Protein AF-A0A1Y2M1F9-F1 (afdb_monomer_lite)

Structure (mmCIF, N/CA/C/O backbone):
data_AF-A0A1Y2M1F9-F1
#
_entry.id   AF-A0A1Y2M1F9-F1
#
loop_
_atom_site.group_PDB
_atom_site.id
_atom_site.type_symbol
_atom_site.label_atom_id
_atom_site.label_alt_id
_atom_site.label_comp_id
_atom_site.label_asym_id
_atom_site.label_entity_id
_atom_site.label_seq_id
_atom_site.pdbx_PDB_ins_code
_atom_site.Cartn_x
_atom_site.Cartn_y
_atom_site.Cartn_z
_atom_site.occupancy
_atom_site.B_iso_or_equiv
_atom_site.auth_seq_id
_atom_site.auth_comp_id
_atom_site.auth_asym_id
_atom_site.auth_atom_id
_atom_site.pdbx_PDB_model_num
ATOM 1 N N . MET A 1 1 ? 29.883 0.188 -29.827 1.00 61.22 1 MET A N 1
ATOM 2 C CA . MET A 1 1 ? 28.892 1.260 -29.593 1.00 61.22 1 MET A CA 1
ATOM 3 C C . MET A 1 1 ? 27.457 0.734 -29.600 1.00 61.22 1 MET A C 1
ATOM 5 O O . MET A 1 1 ? 26.855 0.749 -28.543 1.00 61.22 1 MET A O 1
ATOM 9 N N . ALA A 1 2 ? 26.927 0.174 -30.700 1.00 74.81 2 ALA A N 1
ATOM 10 C CA . ALA A 1 2 ? 25.526 -0.298 -30.743 1.00 74.81 2 ALA A CA 1
ATOM 11 C C . ALA A 1 2 ? 25.167 -1.376 -29.690 1.00 74.81 2 ALA A C 1
ATOM 13 O O . ALA A 1 2 ? 24.118 -1.298 -29.063 1.00 74.81 2 ALA A O 1
ATOM 14 N N . LYS A 1 3 ? 26.060 -2.346 -29.433 1.00 78.81 3 LYS A N 1
ATOM 15 C CA . LYS A 1 3 ? 25.842 -3.377 -28.396 1.00 78.81 3 LYS A CA 1
ATOM 16 C C . LYS A 1 3 ? 25.811 -2.809 -26.969 1.00 78.81 3 LYS A C 1
ATOM 18 O O . LYS A 1 3 ? 24.997 -3.249 -26.171 1.00 78.81 3 LYS A O 1
ATOM 23 N N . GLN A 1 4 ? 26.664 -1.825 -26.674 1.00 83.00 4 GLN A N 1
ATOM 24 C CA . GLN A 1 4 ? 26.694 -1.149 -25.369 1.00 83.00 4 GLN A CA 1
ATOM 25 C C . GLN A 1 4 ? 25.435 -0.304 -25.166 1.00 83.00 4 GLN A C 1
ATOM 27 O O . GLN A 1 4 ? 24.786 -0.435 -24.138 1.00 83.00 4 GLN A O 1
ATOM 32 N N . ALA A 1 5 ? 25.026 0.455 -26.188 1.00 84.19 5 ALA A N 1
ATOM 33 C CA . ALA A 1 5 ? 23.786 1.224 -26.145 1.00 84.19 5 ALA A CA 1
ATOM 34 C C . ALA A 1 5 ? 22.567 0.321 -25.880 1.00 84.19 5 ALA A C 1
ATOM 36 O O . ALA A 1 5 ? 21.789 0.609 -24.982 1.00 84.19 5 ALA A O 1
ATOM 37 N N . ASN A 1 6 ? 22.433 -0.815 -26.580 1.00 84.81 6 ASN A N 1
ATOM 38 C CA . ASN A 1 6 ? 21.333 -1.764 -26.342 1.00 84.81 6 ASN A CA 1
ATOM 39 C C . ASN A 1 6 ? 21.334 -2.348 -24.919 1.00 84.81 6 ASN A C 1
ATOM 41 O O . ASN A 1 6 ? 20.270 -2.553 -24.336 1.00 84.81 6 ASN A O 1
ATOM 45 N N . GLN A 1 7 ? 22.513 -2.602 -24.348 1.00 86.62 7 GLN A N 1
ATOM 46 C CA . GLN A 1 7 ? 22.632 -3.069 -22.968 1.00 86.62 7 GLN A CA 1
ATOM 47 C C . GLN A 1 7 ? 22.192 -1.991 -21.967 1.00 86.62 7 GLN A C 1
ATOM 49 O O . GLN A 1 7 ? 21.460 -2.297 -21.029 1.00 86.62 7 GLN A O 1
ATOM 54 N N . GLU A 1 8 ? 22.574 -0.732 -22.190 1.00 89.06 8 GLU A N 1
ATOM 55 C CA . GLU A 1 8 ? 22.129 0.405 -21.377 1.00 89.06 8 GLU A CA 1
ATOM 56 C C . GLU A 1 8 ? 20.607 0.593 -21.451 1.00 89.06 8 GLU A C 1
ATOM 58 O O . GLU A 1 8 ? 19.966 0.756 -20.414 1.00 89.06 8 GLU A O 1
ATOM 63 N N . VAL A 1 9 ? 20.000 0.486 -22.643 1.00 89.19 9 VAL A N 1
ATOM 64 C CA . VAL A 1 9 ? 18.537 0.601 -22.790 1.00 89.19 9 VAL A CA 1
ATOM 65 C C . VAL A 1 9 ? 17.809 -0.487 -21.987 1.00 89.19 9 VAL A C 1
ATOM 67 O O . VAL A 1 9 ? 16.836 -0.183 -21.296 1.00 89.19 9 VAL A O 1
ATOM 70 N N . ARG A 1 10 ? 18.293 -1.736 -22.007 1.00 87.88 10 ARG A N 1
ATOM 71 C CA . ARG A 1 10 ? 17.709 -2.823 -21.198 1.00 87.88 10 ARG A CA 1
ATOM 72 C C . ARG A 1 10 ? 17.835 -2.580 -19.696 1.00 87.88 10 ARG A C 1
ATOM 74 O O . ARG A 1 10 ? 16.878 -2.825 -18.967 1.00 87.88 10 ARG A O 1
ATOM 81 N N . ILE A 1 11 ? 18.972 -2.057 -19.232 1.00 89.62 11 ILE A N 1
ATOM 82 C CA . ILE A 1 11 ? 19.153 -1.686 -17.819 1.00 89.62 11 ILE A CA 1
ATOM 83 C C . ILE A 1 11 ? 18.129 -0.617 -17.414 1.00 89.62 11 ILE A C 1
ATOM 85 O O . ILE A 1 11 ? 17.468 -0.761 -16.387 1.00 89.62 11 ILE A O 1
ATOM 89 N N . PHE A 1 12 ? 17.938 0.417 -18.239 1.00 90.19 12 PHE A N 1
ATOM 90 C CA . PHE A 1 12 ? 16.937 1.450 -17.964 1.00 90.19 12 PHE A CA 1
ATOM 91 C C . PHE A 1 12 ? 15.502 0.919 -17.988 1.00 90.19 12 PHE A C 1
ATOM 93 O O . PHE A 1 12 ? 14.679 1.360 -17.189 1.00 90.19 12 PHE A O 1
ATOM 100 N N . ALA A 1 13 ? 15.188 -0.032 -18.869 1.00 89.81 13 ALA A N 1
ATOM 101 C CA . ALA A 1 13 ? 13.867 -0.650 -18.907 1.00 89.81 13 ALA A CA 1
ATOM 102 C C . ALA A 1 13 ? 13.572 -1.477 -17.645 1.00 89.81 13 ALA A C 1
ATOM 104 O O . ALA A 1 13 ? 12.482 -1.345 -17.089 1.00 89.81 13 ALA A O 1
ATOM 105 N N . ARG A 1 14 ? 14.548 -2.242 -17.135 1.00 89.81 14 ARG A N 1
ATOM 106 C CA . ARG A 1 14 ? 14.424 -2.938 -15.839 1.00 89.81 14 ARG A CA 1
ATOM 107 C C . ARG A 1 14 ? 14.209 -1.958 -14.689 1.00 89.81 14 ARG A C 1
ATOM 109 O O . ARG A 1 14 ? 13.298 -2.137 -13.884 1.00 89.81 14 ARG A O 1
ATOM 116 N N . GLU A 1 15 ? 14.978 -0.872 -14.649 1.00 89.94 15 GLU A N 1
ATOM 117 C CA . GLU A 1 15 ? 14.809 0.154 -13.614 1.00 89.94 15 GLU A CA 1
ATOM 118 C C . GLU A 1 15 ? 13.428 0.822 -13.688 1.00 89.94 15 GLU A C 1
ATOM 120 O O . GLU A 1 15 ? 12.777 1.045 -12.669 1.00 89.94 15 GLU A O 1
ATOM 125 N N . LEU A 1 16 ? 12.915 1.070 -14.894 1.00 90.69 16 LEU A N 1
ATOM 126 C CA . LEU A 1 16 ? 11.570 1.608 -15.075 1.00 90.69 16 LEU A CA 1
ATOM 127 C C . LEU A 1 16 ? 10.485 0.660 -14.541 1.00 90.69 16 LEU A C 1
ATOM 129 O O . LEU A 1 16 ? 9.526 1.126 -13.921 1.00 90.69 16 LEU A O 1
ATOM 133 N N . ILE A 1 17 ? 10.626 -0.652 -14.756 1.00 89.81 17 ILE A N 1
ATOM 134 C CA . ILE A 1 17 ? 9.719 -1.664 -14.191 1.00 89.81 17 ILE A CA 1
ATOM 135 C C . ILE A 1 17 ? 9.753 -1.603 -12.662 1.00 89.81 17 ILE A C 1
ATOM 137 O O . ILE A 1 17 ? 8.696 -1.511 -12.033 1.00 89.81 17 ILE A O 1
ATOM 141 N N . ARG A 1 18 ? 10.945 -1.555 -12.055 1.00 88.06 18 ARG A N 1
ATOM 142 C CA . ARG A 1 18 ? 11.097 -1.421 -10.595 1.00 88.06 18 ARG A CA 1
ATOM 143 C C . ARG A 1 18 ? 10.410 -0.176 -10.060 1.00 88.06 18 ARG A C 1
ATOM 145 O O . ARG A 1 18 ? 9.644 -0.270 -9.102 1.00 88.06 18 ARG A O 1
ATOM 152 N N . VAL A 1 19 ? 10.618 0.974 -10.700 1.00 92.00 19 VAL A N 1
ATOM 153 C CA . VAL A 1 19 ? 9.974 2.237 -10.311 1.00 92.00 19 VAL A CA 1
ATOM 154 C C . VAL A 1 19 ? 8.450 2.131 -10.416 1.00 92.00 19 VAL A C 1
ATOM 156 O O . VAL A 1 19 ? 7.742 2.584 -9.517 1.00 92.00 19 VAL A O 1
ATOM 159 N N . ARG A 1 20 ? 7.918 1.488 -11.464 1.00 91.38 20 ARG A N 1
ATOM 160 C CA . ARG A 1 20 ? 6.470 1.252 -11.607 1.00 91.38 20 ARG A CA 1
ATOM 161 C C . ARG A 1 20 ? 5.926 0.334 -10.510 1.00 91.38 20 ARG A C 1
ATOM 163 O O . ARG A 1 20 ? 4.914 0.675 -9.900 1.00 91.38 20 ARG A O 1
ATOM 170 N N . LYS A 1 21 ? 6.604 -0.779 -10.204 1.00 88.94 21 LYS A N 1
ATOM 171 C CA . LYS A 1 21 ? 6.228 -1.697 -9.111 1.00 88.94 21 LYS A CA 1
ATOM 172 C C . LYS A 1 21 ? 6.244 -0.978 -7.755 1.00 88.94 21 LYS A C 1
ATOM 174 O O . LYS A 1 21 ? 5.277 -1.067 -6.997 1.00 88.94 21 LYS A O 1
ATOM 179 N N . GLN A 1 22 ? 7.282 -0.186 -7.479 1.00 88.62 22 GLN A N 1
ATOM 180 C CA . GLN A 1 22 ? 7.371 0.639 -6.269 1.00 88.62 22 GLN A CA 1
ATOM 181 C C . GLN A 1 22 ? 6.255 1.691 -6.196 1.00 88.62 22 GLN A C 1
ATOM 183 O O . GLN A 1 22 ? 5.616 1.831 -5.155 1.00 88.62 22 GLN A O 1
ATOM 188 N N . SER A 1 23 ? 5.974 2.397 -7.296 1.00 92.62 23 SER A N 1
ATOM 189 C CA . SER A 1 23 ? 4.888 3.380 -7.368 1.00 92.62 23 SER A CA 1
ATOM 190 C C . SER A 1 23 ? 3.529 2.734 -7.093 1.00 92.62 23 SER A C 1
ATOM 192 O O . SER A 1 23 ? 2.778 3.243 -6.261 1.00 92.62 23 SER A O 1
ATOM 194 N N . ASN A 1 24 ? 3.240 1.583 -7.705 1.00 91.38 24 ASN A N 1
ATOM 195 C CA . ASN A 1 24 ? 2.012 0.828 -7.452 1.00 91.38 24 ASN A CA 1
ATOM 196 C C . ASN A 1 24 ? 1.893 0.420 -5.978 1.00 91.38 24 ASN A C 1
ATOM 198 O O . ASN A 1 24 ? 0.843 0.628 -5.371 1.00 91.38 24 ASN A O 1
ATOM 202 N N . ARG A 1 25 ? 2.981 -0.078 -5.371 1.00 88.31 25 ARG A N 1
ATOM 203 C CA . ARG A 1 25 ? 3.014 -0.410 -3.939 1.00 88.31 25 ARG A CA 1
ATOM 204 C C . ARG A 1 25 ? 2.683 0.808 -3.076 1.00 88.31 25 ARG A C 1
ATOM 206 O O . ARG A 1 25 ? 1.818 0.718 -2.212 1.00 88.31 25 ARG A O 1
ATOM 213 N N . LEU A 1 26 ? 3.302 1.959 -3.347 1.00 90.56 26 LEU A N 1
ATOM 214 C CA . LEU A 1 26 ? 3.038 3.206 -2.619 1.00 90.56 26 LEU A CA 1
ATOM 215 C C . LEU A 1 26 ? 1.591 3.693 -2.783 1.00 90.56 26 LEU A C 1
ATOM 217 O O . LEU A 1 26 ? 0.992 4.170 -1.818 1.00 90.56 26 LEU A O 1
ATOM 221 N N . HIS A 1 27 ? 1.004 3.562 -3.976 1.00 93.88 27 HIS A N 1
ATOM 222 C CA . HIS A 1 27 ? -0.401 3.900 -4.207 1.00 93.88 27 HIS A CA 1
ATOM 223 C C . HIS A 1 27 ? -1.344 3.016 -3.385 1.00 93.88 27 HIS A C 1
ATOM 225 O O . HIS A 1 27 ? -2.245 3.542 -2.724 1.00 93.88 27 HIS A O 1
ATOM 231 N N . THR A 1 28 ? -1.104 1.704 -3.363 1.00 91.12 28 THR A N 1
ATOM 232 C CA . THR A 1 28 ? -1.868 0.759 -2.538 1.00 91.12 28 THR A CA 1
ATOM 233 C C . THR A 1 28 ? -1.732 1.087 -1.054 1.00 91.12 28 THR A C 1
ATOM 235 O O . THR A 1 28 ? -2.737 1.194 -0.352 1.00 91.12 28 THR A O 1
ATOM 238 N N . SER A 1 29 ? -0.517 1.352 -0.574 1.00 89.88 29 SER A N 1
ATOM 239 C CA . SER A 1 29 ? -0.287 1.722 0.826 1.00 89.88 29 SER A CA 1
ATOM 240 C C . SER A 1 29 ? -0.950 3.048 1.199 1.00 89.88 29 SER A C 1
ATOM 242 O O . SER A 1 29 ? -1.508 3.176 2.285 1.00 89.88 29 SER A O 1
ATOM 244 N N . LYS A 1 30 ? -0.988 4.032 0.294 1.00 92.94 30 LYS A N 1
ATOM 245 C CA . LYS A 1 30 ? -1.743 5.273 0.519 1.00 92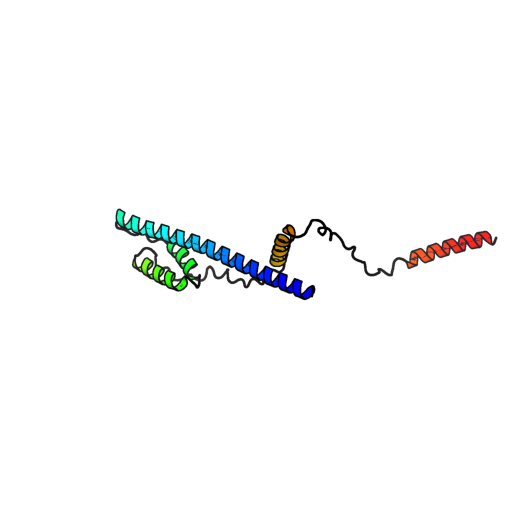.94 30 LYS A CA 1
ATOM 246 C C . LYS A 1 30 ? -3.242 5.007 0.685 1.00 92.94 30 LYS A C 1
ATOM 248 O O . LYS A 1 30 ? -3.878 5.619 1.541 1.00 92.94 30 LYS A O 1
ATOM 253 N N . ALA A 1 31 ? -3.812 4.114 -0.123 1.00 92.62 31 ALA A N 1
ATOM 254 C CA . ALA A 1 31 ? -5.217 3.732 0.004 1.00 92.62 31 ALA A CA 1
ATOM 255 C C . ALA A 1 31 ? -5.491 3.010 1.336 1.00 92.62 31 ALA A C 1
ATOM 257 O O . ALA A 1 31 ? -6.448 3.358 2.025 1.00 92.62 31 ALA A O 1
ATOM 258 N N . GLN A 1 32 ? -4.615 2.081 1.734 1.00 90.62 32 GLN A N 1
ATOM 259 C CA . GLN A 1 32 ? -4.689 1.385 3.025 1.00 90.62 32 GLN A CA 1
ATOM 260 C C . GLN A 1 32 ? -4.602 2.361 4.208 1.00 90.62 32 GLN A C 1
ATOM 262 O O . GLN A 1 32 ? -5.417 2.288 5.121 1.00 90.62 32 GLN A O 1
ATOM 267 N N . LEU A 1 33 ? -3.698 3.347 4.168 1.00 93.06 33 LEU A N 1
ATOM 268 C CA . LEU A 1 33 ? -3.610 4.391 5.200 1.00 93.06 33 LEU A CA 1
ATOM 269 C C . LEU A 1 33 ? -4.905 5.192 5.338 1.00 93.06 33 LEU A C 1
ATOM 271 O O . LEU A 1 33 ? -5.371 5.437 6.449 1.00 93.06 33 LEU A O 1
ATOM 275 N N . ASN A 1 34 ? -5.501 5.590 4.212 1.00 94.50 34 ASN A N 1
ATOM 276 C CA . ASN A 1 34 ? -6.768 6.317 4.225 1.00 94.50 34 ASN A CA 1
ATOM 277 C C . ASN A 1 34 ? -7.907 5.453 4.791 1.00 94.50 34 ASN A C 1
ATOM 279 O O . ASN A 1 34 ? -8.731 5.962 5.550 1.00 94.50 34 ASN A O 1
ATOM 283 N N . SER A 1 35 ? -7.925 4.157 4.463 1.00 92.25 35 SER A N 1
ATOM 284 C CA . SER A 1 35 ? -8.862 3.179 5.031 1.00 92.25 35 SER A CA 1
ATOM 285 C C . SER A 1 35 ? -8.733 3.115 6.555 1.00 92.25 35 SER A C 1
ATOM 287 O O . SER A 1 35 ? -9.717 3.342 7.262 1.00 92.25 35 SER A O 1
ATOM 289 N N . VAL A 1 36 ? -7.512 2.928 7.074 1.00 91.38 36 VAL A N 1
ATOM 290 C CA . VAL A 1 36 ? -7.232 2.919 8.521 1.00 91.38 36 VAL A CA 1
ATOM 291 C C . VAL A 1 36 ? -7.690 4.221 9.170 1.00 91.38 36 VAL A C 1
ATOM 293 O O . VAL A 1 36 ? -8.390 4.190 10.179 1.00 91.38 36 VAL A O 1
ATOM 296 N N . GLN A 1 37 ? -7.368 5.373 8.578 1.00 93.50 37 GLN A N 1
ATOM 297 C CA . GLN A 1 37 ? -7.773 6.675 9.108 1.00 93.50 37 GLN A CA 1
ATOM 298 C C . GLN A 1 37 ? -9.298 6.809 9.232 1.00 93.50 37 GLN A C 1
ATOM 300 O O . GLN A 1 37 ? -9.788 7.328 10.239 1.00 93.50 37 GLN A O 1
ATOM 305 N N . MET A 1 38 ? -10.051 6.358 8.224 1.00 93.38 38 MET A N 1
ATOM 306 C CA . MET A 1 38 ? -11.515 6.374 8.251 1.00 93.38 38 MET A CA 1
ATOM 307 C C . MET A 1 38 ? -12.066 5.439 9.327 1.00 93.38 38 MET A C 1
ATOM 309 O O . MET A 1 38 ? -12.867 5.878 10.151 1.00 93.38 38 MET A O 1
ATOM 313 N N . GLN A 1 39 ? -11.604 4.188 9.358 1.00 90.31 39 GLN A N 1
ATOM 314 C CA . GLN A 1 39 ? -12.092 3.179 10.299 1.00 90.31 39 GLN A CA 1
ATOM 315 C C . GLN A 1 39 ? -11.757 3.539 11.759 1.00 90.31 39 GLN A C 1
ATOM 317 O O . GLN A 1 39 ? -12.576 3.353 12.657 1.00 90.31 39 GLN A O 1
ATOM 322 N N . VAL A 1 40 ? -10.583 4.124 12.016 1.00 90.06 40 VAL A N 1
ATOM 323 C CA . VAL A 1 40 ? -10.207 4.616 13.351 1.00 90.06 40 VAL A CA 1
ATOM 324 C C . VAL A 1 40 ? -11.104 5.784 13.776 1.00 90.06 40 VAL A C 1
ATOM 326 O O . VAL A 1 40 ? -11.611 5.796 14.899 1.00 90.06 40 VAL A O 1
ATOM 329 N N . ASN A 1 41 ? -11.359 6.749 12.885 1.00 92.00 41 ASN A N 1
ATOM 330 C CA . ASN A 1 41 ? -12.269 7.865 13.171 1.00 92.00 41 ASN A CA 1
ATOM 331 C C . ASN A 1 41 ? -13.703 7.389 13.441 1.00 92.00 41 ASN A C 1
ATOM 333 O O . ASN A 1 41 ? -14.377 7.921 14.330 1.00 92.00 41 ASN A O 1
ATOM 337 N N . GLU A 1 42 ? -14.165 6.385 12.698 1.00 90.19 42 GLU A N 1
ATOM 338 C CA . GLU A 1 42 ? -15.447 5.727 12.931 1.00 90.19 42 GLU A CA 1
ATOM 339 C C . GLU A 1 42 ? -15.480 5.079 14.320 1.00 90.19 42 GLU A C 1
ATOM 341 O O . GLU A 1 42 ? -16.378 5.386 15.101 1.00 90.19 42 GLU A O 1
ATOM 346 N N . ALA A 1 43 ? -14.468 4.285 14.684 1.00 88.06 43 ALA A N 1
ATOM 347 C CA . ALA A 1 43 ? -14.384 3.638 15.994 1.00 88.06 43 ALA A CA 1
ATOM 348 C C . ALA A 1 43 ? -14.445 4.649 17.157 1.00 88.06 43 ALA A C 1
ATOM 350 O O . ALA A 1 43 ? -15.172 4.444 18.134 1.00 88.06 43 ALA A O 1
ATOM 351 N N . PHE A 1 44 ? -13.747 5.784 17.042 1.00 89.00 44 PHE A N 1
ATOM 352 C CA . PHE A 1 44 ? -13.828 6.859 18.037 1.00 89.00 44 PHE A CA 1
ATOM 353 C C . PHE A 1 44 ? -15.194 7.557 18.063 1.00 89.00 44 PHE A C 1
ATOM 355 O O . PHE A 1 44 ? -15.672 7.938 19.136 1.00 89.00 44 PHE A O 1
ATOM 362 N N . SER A 1 45 ? -15.839 7.717 16.908 1.00 90.25 45 SER A N 1
ATOM 363 C CA . SER A 1 45 ? -17.173 8.318 16.812 1.00 90.25 45 SER A CA 1
ATOM 364 C C . SER A 1 45 ? -18.238 7.415 17.436 1.00 90.25 45 SER A C 1
ATOM 366 O O . SER A 1 45 ? -19.048 7.895 18.229 1.00 90.25 45 SER A O 1
ATOM 368 N N . VAL A 1 46 ? -18.184 6.107 17.163 1.00 87.44 46 VAL A N 1
ATOM 369 C CA . VAL A 1 46 ? -19.049 5.092 17.783 1.00 87.44 46 VAL A CA 1
ATOM 370 C C . VAL A 1 46 ? -18.856 5.082 19.297 1.00 87.44 46 VAL A C 1
ATOM 372 O O . VAL A 1 46 ? -19.838 5.190 20.028 1.00 87.44 46 VAL A O 1
ATOM 375 N N . ARG A 1 47 ? -17.609 5.112 19.791 1.00 86.94 47 ARG A N 1
ATOM 376 C CA . ARG A 1 47 ? -17.331 5.236 21.234 1.00 86.94 47 ARG A CA 1
ATOM 377 C C . ARG A 1 47 ? -18.001 6.455 21.859 1.00 86.94 47 ARG A C 1
ATOM 379 O O . ARG A 1 47 ? -18.498 6.375 22.976 1.00 86.94 47 ARG A O 1
ATOM 386 N N . LYS A 1 48 ? -17.984 7.601 21.175 1.00 87.38 48 LYS A N 1
ATOM 387 C CA . LYS A 1 48 ? -18.577 8.841 21.692 1.00 87.38 48 LYS A CA 1
ATOM 388 C C . LYS A 1 48 ? -20.105 8.764 21.781 1.00 87.38 48 LYS A C 1
ATOM 390 O O . LYS A 1 48 ? -20.677 9.401 22.660 1.00 87.38 48 LYS A O 1
ATOM 395 N N . ILE A 1 49 ? -20.745 8.028 20.874 1.00 88.81 49 ILE A N 1
ATOM 396 C CA . ILE A 1 49 ? -22.207 7.903 20.791 1.00 88.81 49 ILE A CA 1
ATOM 397 C C . ILE A 1 49 ? -22.716 6.782 21.703 1.00 88.81 49 ILE A C 1
ATOM 399 O O . ILE A 1 49 ? -23.612 7.007 22.510 1.00 88.81 49 ILE A O 1
ATOM 403 N N . GLU A 1 50 ? -22.141 5.587 21.585 1.00 83.50 50 GLU A N 1
ATOM 404 C CA . GLU A 1 50 ? -22.619 4.364 22.243 1.00 83.50 50 GLU A CA 1
ATOM 405 C C . GLU A 1 50 ? -21.882 4.066 23.558 1.00 83.50 50 GLU A C 1
ATOM 407 O O . GLU A 1 50 ? -22.327 3.242 24.352 1.00 83.50 50 GLU A O 1
ATOM 412 N N . GLY A 1 51 ? -20.749 4.726 23.819 1.00 80.00 51 GLY A N 1
ATOM 413 C CA . GLY A 1 51 ? -19.898 4.469 24.986 1.00 80.00 51 GLY A CA 1
ATOM 414 C C . GLY A 1 51 ? -18.989 3.242 24.844 1.00 80.00 51 GLY A C 1
ATOM 415 O O . GLY A 1 51 ? -18.042 3.101 25.620 1.00 80.00 51 GLY A O 1
ATOM 416 N N . SER A 1 52 ? -19.222 2.385 23.846 1.00 75.38 52 SER A N 1
ATOM 417 C CA . SER A 1 52 ? -18.426 1.190 23.545 1.00 75.38 52 SER A CA 1
ATOM 418 C C . SER A 1 52 ? -17.610 1.340 22.261 1.00 75.38 52 SER A C 1
ATOM 420 O O . SER A 1 52 ? -18.070 1.931 21.288 1.00 75.38 52 SER A O 1
ATOM 422 N N . ILE A 1 53 ? -16.402 0.772 22.246 1.00 78.25 53 ILE A N 1
ATOM 423 C CA . ILE A 1 53 ? -15.634 0.537 21.016 1.00 78.25 53 ILE A CA 1
ATOM 424 C C . ILE A 1 53 ? -15.938 -0.882 20.541 1.00 78.25 53 ILE A C 1
ATOM 426 O O . ILE A 1 53 ? -15.880 -1.820 21.336 1.00 78.25 53 ILE A O 1
ATOM 430 N N . LYS A 1 54 ? -16.226 -1.043 19.247 1.00 74.00 54 LYS A N 1
ATOM 431 C CA . LYS A 1 54 ? -16.239 -2.353 18.596 1.00 74.00 54 LYS A CA 1
ATOM 432 C C . LYS A 1 54 ? -14.847 -2.634 18.039 1.00 74.00 54 LYS A C 1
ATOM 434 O O . LYS A 1 54 ? -14.328 -1.822 17.274 1.00 74.00 54 LYS A O 1
ATOM 439 N N . ALA A 1 55 ? -14.264 -3.766 18.412 1.00 77.81 55 ALA A N 1
ATOM 440 C CA . ALA A 1 55 ? -13.005 -4.193 17.827 1.00 77.81 55 ALA A CA 1
ATOM 441 C C . ALA A 1 55 ? -13.184 -4.525 16.334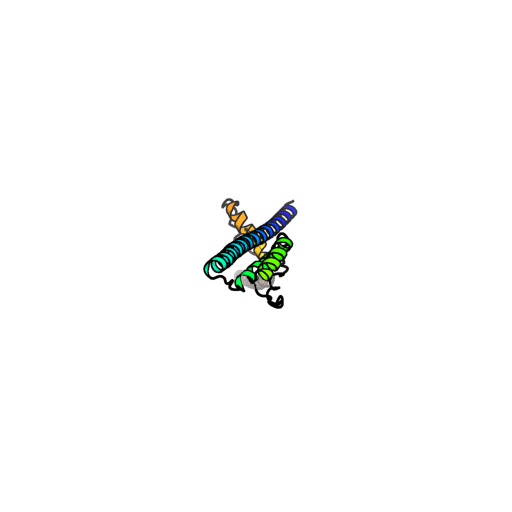 1.00 77.81 55 ALA A C 1
ATOM 443 O O . ALA A 1 55 ? -14.203 -5.097 15.933 1.00 77.81 55 ALA A O 1
ATOM 444 N N . SER A 1 56 ? -12.206 -4.147 15.509 1.00 77.62 56 SER A N 1
ATOM 445 C CA . SER A 1 56 ? -12.215 -4.397 14.065 1.00 77.62 56 SER A CA 1
ATOM 446 C C . SER A 1 56 ? -10.972 -5.162 13.631 1.00 77.62 56 SER A C 1
ATOM 448 O O . SER A 1 56 ? -9.857 -4.644 13.652 1.00 77.62 56 SER A O 1
ATOM 450 N N . THR A 1 57 ? -11.174 -6.386 13.151 1.00 78.94 57 THR A N 1
ATOM 451 C CA . THR A 1 57 ? -10.117 -7.197 12.528 1.00 78.94 57 THR A CA 1
ATOM 452 C C . THR A 1 57 ? -9.660 -6.616 11.183 1.00 78.94 57 THR A C 1
ATOM 454 O O . THR A 1 57 ? -8.515 -6.817 10.780 1.0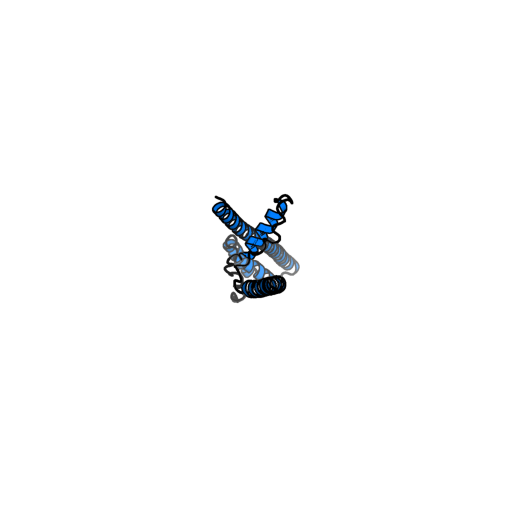0 78.94 57 THR A O 1
ATOM 457 N N . GLY A 1 58 ? -10.518 -5.834 10.511 1.00 83.62 58 GLY A N 1
ATOM 458 C CA . GLY A 1 58 ? -10.193 -5.139 9.261 1.00 83.62 58 GLY A CA 1
ATOM 459 C C . GLY A 1 58 ? -9.116 -4.068 9.442 1.00 83.62 58 GLY A C 1
ATOM 460 O O . GLY A 1 58 ? -8.131 -4.071 8.705 1.00 83.62 58 GLY A O 1
ATOM 461 N N . ILE A 1 59 ? -9.243 -3.230 10.483 1.00 85.38 59 ILE A N 1
ATOM 462 C CA . ILE A 1 59 ? -8.233 -2.209 10.826 1.00 85.38 59 ILE A CA 1
ATOM 463 C C . ILE A 1 59 ? -6.882 -2.880 11.061 1.00 85.38 59 ILE A C 1
ATOM 465 O O . ILE A 1 59 ? -5.856 -2.405 10.582 1.00 85.38 59 ILE A O 1
ATOM 469 N N . MET A 1 60 ? -6.877 -4.004 11.778 1.00 85.19 60 MET A N 1
ATOM 470 C CA . MET A 1 60 ? -5.645 -4.712 12.109 1.00 85.19 60 MET A CA 1
ATOM 471 C C . MET A 1 60 ? -4.923 -5.251 10.872 1.00 85.19 60 MET A C 1
ATOM 473 O O . MET A 1 60 ? -3.700 -5.135 10.782 1.00 85.19 60 MET A O 1
ATOM 477 N N . LYS A 1 61 ? -5.663 -5.799 9.900 1.00 86.69 61 LYS A N 1
ATOM 478 C CA . LYS A 1 61 ? -5.080 -6.278 8.642 1.00 86.69 61 LYS A CA 1
ATOM 479 C C . LYS A 1 61 ? -4.433 -5.138 7.854 1.00 86.69 61 LYS A C 1
ATOM 481 O O . LYS A 1 61 ? -3.293 -5.282 7.414 1.00 86.69 61 LYS A O 1
ATOM 486 N N . ASP A 1 62 ? -5.134 -4.013 7.726 1.00 86.62 62 ASP A N 1
ATOM 487 C CA . ASP A 1 62 ? -4.635 -2.840 7.001 1.00 86.62 62 ASP A CA 1
ATOM 488 C C . ASP A 1 62 ? -3.412 -2.221 7.705 1.00 86.62 62 ASP A C 1
ATOM 490 O O . ASP A 1 62 ? -2.450 -1.817 7.058 1.00 86.62 62 ASP A O 1
ATOM 494 N N . VAL A 1 63 ? -3.389 -2.186 9.042 1.00 85.81 63 VAL A N 1
ATOM 495 C CA . VAL A 1 63 ? -2.213 -1.723 9.799 1.00 85.81 63 VAL A CA 1
ATOM 496 C C . VAL A 1 63 ? -1.026 -2.673 9.605 1.00 85.81 63 VAL A C 1
ATOM 498 O O . VAL A 1 63 ? 0.093 -2.210 9.387 1.00 85.81 63 VAL A O 1
ATOM 501 N N . ASN A 1 64 ? -1.246 -3.992 9.609 1.00 86.44 64 ASN A N 1
ATOM 502 C CA . ASN A 1 64 ? -0.183 -4.979 9.398 1.00 86.44 64 ASN A CA 1
ATOM 503 C C . ASN A 1 64 ? 0.445 -4.861 7.996 1.00 86.44 64 ASN A C 1
ATOM 505 O O . ASN A 1 64 ? 1.670 -4.856 7.866 1.00 86.44 64 ASN A O 1
ATOM 509 N N . SER A 1 65 ? -0.358 -4.670 6.942 1.00 85.44 65 SER A N 1
ATOM 510 C CA . SER A 1 65 ? 0.188 -4.461 5.593 1.00 85.44 65 SER A CA 1
ATOM 511 C C . SER A 1 65 ? 1.051 -3.197 5.500 1.00 85.44 65 SER A C 1
ATOM 513 O O . SER A 1 65 ? 2.047 -3.185 4.779 1.00 85.44 65 SER A O 1
ATOM 515 N N . LEU A 1 66 ? 0.724 -2.156 6.270 1.00 82.62 66 LEU A N 1
ATOM 516 C CA . LEU A 1 66 ? 1.486 -0.907 6.325 1.00 82.62 66 LEU A CA 1
ATOM 517 C C . LEU A 1 66 ? 2.775 -1.009 7.148 1.00 82.62 66 LEU A C 1
ATOM 519 O O . LEU A 1 66 ? 3.761 -0.366 6.798 1.00 82.62 66 LEU A O 1
ATOM 523 N N . VAL A 1 67 ? 2.814 -1.843 8.194 1.00 83.19 67 VAL A N 1
ATOM 524 C CA . VAL A 1 67 ? 4.043 -2.117 8.969 1.00 83.19 67 VAL A CA 1
ATOM 525 C C . VAL A 1 67 ? 5.139 -2.724 8.086 1.00 83.19 67 VAL A C 1
ATOM 527 O O . VAL A 1 67 ? 6.324 -2.510 8.346 1.00 83.19 67 VAL A O 1
ATOM 530 N N . ARG A 1 68 ? 4.763 -3.442 7.021 1.00 79.38 68 ARG A N 1
ATOM 531 C CA . ARG A 1 68 ? 5.699 -4.055 6.065 1.00 79.38 68 ARG A CA 1
ATOM 532 C C . ARG A 1 68 ? 6.398 -3.046 5.151 1.00 79.38 68 ARG A C 1
ATOM 534 O O . ARG A 1 68 ? 7.367 -3.417 4.494 1.00 79.38 68 ARG A O 1
ATOM 541 N N . LEU A 1 69 ? 5.942 -1.792 5.095 1.00 83.50 69 LEU A N 1
ATOM 542 C CA . LEU A 1 69 ? 6.667 -0.738 4.390 1.00 83.50 69 LEU A CA 1
ATOM 543 C C . LEU A 1 69 ? 7.793 -0.218 5.291 1.00 83.50 69 LEU A C 1
ATOM 545 O O . LEU A 1 69 ? 7.477 0.338 6.346 1.00 83.50 69 LEU A O 1
ATOM 549 N N . PRO A 1 70 ? 9.074 -0.342 4.890 1.00 83.50 70 PRO A N 1
ATOM 550 C CA . PRO A 1 70 ? 10.216 0.036 5.727 1.00 83.50 70 PRO A CA 1
ATOM 551 C C . PRO A 1 70 ? 10.134 1.466 6.268 1.00 83.50 70 PRO A C 1
ATOM 553 O O . PRO A 1 70 ? 10.543 1.741 7.393 1.00 83.50 70 PRO A O 1
ATOM 556 N N . GLU A 1 71 ? 9.570 2.378 5.477 1.00 86.75 71 GLU A N 1
ATOM 557 C CA . GLU A 1 71 ? 9.429 3.791 5.818 1.00 86.75 71 GLU A CA 1
ATOM 558 C C . GLU A 1 71 ? 8.349 4.048 6.885 1.00 86.75 71 GLU A C 1
ATOM 560 O O . GLU A 1 71 ? 8.388 5.074 7.561 1.00 86.75 71 GLU A O 1
ATOM 565 N N . LEU A 1 72 ? 7.386 3.131 7.048 1.00 85.88 72 LEU A N 1
ATOM 566 C CA . LEU A 1 72 ? 6.240 3.259 7.958 1.00 85.88 72 LEU A CA 1
ATOM 567 C C . LEU A 1 72 ? 6.285 2.278 9.138 1.00 85.88 72 LEU A C 1
ATOM 569 O O . LEU A 1 72 ? 5.500 2.418 10.074 1.00 85.88 72 LEU A O 1
ATOM 573 N N . THR A 1 73 ? 7.201 1.305 9.133 1.00 85.62 73 THR A N 1
ATOM 574 C CA . THR A 1 73 ? 7.283 0.235 10.139 1.00 85.62 73 THR A CA 1
ATOM 575 C C . THR A 1 73 ? 7.284 0.755 11.576 1.00 85.62 73 THR A C 1
ATOM 577 O O . THR A 1 73 ? 6.592 0.199 12.427 1.00 85.62 73 THR A O 1
ATOM 580 N N . GLY A 1 74 ? 8.060 1.805 11.864 1.00 88.62 74 GLY A N 1
ATOM 581 C CA . GLY A 1 74 ? 8.161 2.370 13.213 1.00 88.62 74 GLY A CA 1
ATOM 582 C C . GLY A 1 74 ? 6.835 2.964 13.686 1.00 88.62 74 GLY A C 1
ATOM 583 O O . GLY A 1 74 ? 6.262 2.509 14.674 1.00 88.62 74 GLY A O 1
ATOM 584 N N . THR A 1 75 ? 6.312 3.926 12.926 1.00 90.62 75 THR A N 1
ATOM 585 C CA . THR A 1 75 ? 5.098 4.674 13.281 1.00 90.62 75 THR A CA 1
ATOM 586 C C . THR A 1 75 ? 3.846 3.797 13.278 1.00 90.62 75 THR A C 1
ATOM 588 O O . THR A 1 75 ? 2.997 3.935 14.155 1.00 90.62 75 THR A O 1
ATOM 591 N N . MET A 1 76 ? 3.731 2.845 12.346 1.00 90.19 76 MET A N 1
ATOM 592 C CA . MET A 1 76 ? 2.587 1.927 12.285 1.00 90.19 76 MET A CA 1
ATOM 593 C C . MET A 1 76 ? 2.607 0.892 13.411 1.00 90.19 76 MET A C 1
ATOM 595 O O . MET A 1 76 ? 1.546 0.503 13.896 1.00 90.19 76 MET A O 1
ATOM 599 N N . ARG A 1 77 ? 3.790 0.471 13.880 1.00 89.94 77 ARG A N 1
ATOM 600 C CA . ARG A 1 77 ? 3.902 -0.424 15.042 1.00 89.94 77 ARG A CA 1
ATOM 601 C C . ARG A 1 77 ? 3.488 0.281 16.334 1.00 89.94 77 ARG A C 1
ATOM 603 O O . ARG A 1 77 ? 2.790 -0.317 17.152 1.00 89.94 77 ARG A O 1
ATOM 610 N N . GLU A 1 78 ? 3.877 1.543 16.501 1.00 91.44 78 GLU A N 1
ATOM 611 C CA . GLU A 1 78 ? 3.423 2.381 17.617 1.00 91.44 78 GLU A CA 1
ATOM 612 C C . GLU A 1 78 ? 1.901 2.562 17.582 1.00 91.44 78 GLU A C 1
ATOM 614 O O . GLU A 1 78 ? 1.227 2.229 18.560 1.00 91.44 78 GLU A O 1
ATOM 619 N N . LEU A 1 79 ? 1.354 2.962 16.427 1.00 90.31 79 LEU A N 1
ATOM 620 C CA . LEU A 1 79 ? -0.089 3.087 16.217 1.00 90.31 79 LEU A CA 1
ATOM 621 C C . LEU A 1 79 ? -0.824 1.777 16.532 1.00 90.31 79 LEU A C 1
ATOM 623 O O . LEU A 1 79 ? -1.823 1.790 17.244 1.00 90.31 79 LEU A O 1
ATOM 627 N N . SER A 1 80 ? -0.319 0.635 16.057 1.00 89.38 80 SER A N 1
ATOM 628 C CA . SER A 1 80 ? -0.894 -0.680 16.357 1.00 89.38 80 SER A CA 1
ATOM 629 C C . SER A 1 80 ? -0.928 -0.962 17.863 1.00 89.38 80 SER A C 1
ATOM 631 O O . SER A 1 80 ? -1.926 -1.459 18.378 1.00 89.38 80 SER A O 1
ATOM 633 N N . SER A 1 81 ? 0.133 -0.634 18.604 1.00 90.75 81 SER A N 1
ATOM 634 C CA . SER A 1 81 ? 0.140 -0.823 20.060 1.00 90.75 81 SER A CA 1
ATOM 635 C C . SER A 1 81 ? -0.888 0.073 20.755 1.00 90.75 81 SER A C 1
ATOM 637 O O . SER A 1 81 ? -1.572 -0.369 21.679 1.00 90.75 81 SER A O 1
ATOM 639 N N . GLU A 1 82 ? -1.027 1.325 20.319 1.00 91.44 82 GLU A N 1
ATOM 640 C CA . GLU A 1 82 ? -2.002 2.261 20.883 1.00 91.44 82 GLU A CA 1
ATOM 641 C C . GLU A 1 82 ? -3.448 1.868 20.570 1.00 91.44 82 GLU A C 1
ATOM 643 O O . GLU A 1 82 ? -4.290 1.885 21.468 1.00 91.44 82 GLU A O 1
ATOM 648 N N . LEU A 1 83 ? -3.737 1.449 19.335 1.00 89.56 83 LEU A N 1
ATOM 649 C CA . LEU A 1 83 ? -5.063 0.973 18.937 1.00 89.56 83 LEU A CA 1
ATOM 650 C C . LEU A 1 83 ? -5.453 -0.313 19.684 1.00 89.56 83 LEU A C 1
ATOM 652 O O . LEU A 1 83 ? -6.618 -0.468 20.056 1.00 89.56 83 LEU A O 1
ATOM 656 N N . MET A 1 84 ? -4.490 -1.199 19.963 1.00 89.25 84 MET A N 1
ATOM 657 C CA . MET A 1 84 ? -4.709 -2.395 20.785 1.00 89.25 84 MET A CA 1
ATOM 658 C C . MET A 1 84 ? -5.039 -2.016 22.233 1.00 89.25 84 MET A C 1
ATOM 660 O O . MET A 1 84 ? -6.040 -2.469 22.784 1.00 89.25 84 MET A O 1
ATOM 664 N N . LYS A 1 85 ? -4.272 -1.099 22.837 1.00 89.44 85 LYS A N 1
ATOM 665 C CA . LYS A 1 85 ? -4.562 -0.566 24.184 1.00 89.44 85 LYS A CA 1
ATOM 666 C C . LYS A 1 85 ? -5.910 0.153 24.253 1.00 89.44 85 LYS A C 1
ATOM 668 O O . LYS A 1 85 ? -6.569 0.125 25.289 1.00 89.44 85 LYS A O 1
ATOM 673 N N . ALA A 1 86 ? -6.321 0.805 23.166 1.00 87.00 86 ALA A N 1
ATOM 674 C CA . ALA A 1 86 ? -7.615 1.466 23.060 1.00 87.00 86 ALA A CA 1
ATOM 675 C C . ALA A 1 86 ? -8.789 0.481 22.905 1.00 87.00 86 ALA A C 1
ATOM 677 O O . ALA A 1 86 ? -9.937 0.916 22.996 1.00 87.00 86 ALA A O 1
ATOM 678 N N . GLY A 1 87 ? -8.522 -0.813 22.686 1.00 86.31 87 GLY A N 1
AT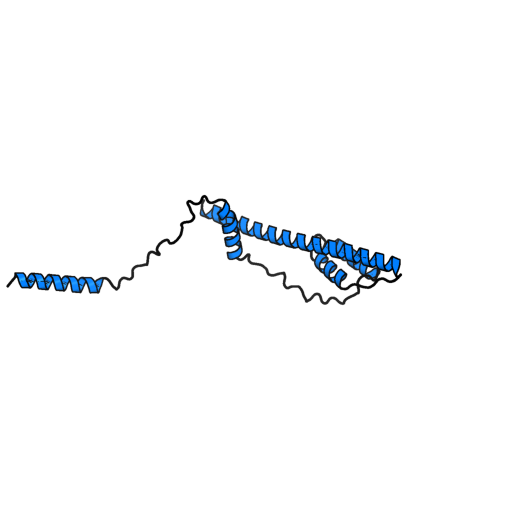OM 679 C CA . GLY A 1 87 ? -9.537 -1.836 22.427 1.00 86.31 87 GLY A CA 1
ATOM 680 C C . GLY A 1 87 ? -10.160 -1.747 21.030 1.00 86.31 87 GLY A C 1
ATOM 681 O O . GLY A 1 87 ? -11.246 -2.275 20.817 1.00 86.31 87 GLY A O 1
ATOM 682 N N . ILE A 1 88 ? -9.512 -1.044 20.092 1.00 86.12 88 ILE A N 1
ATOM 683 C CA . ILE A 1 88 ? -9.981 -0.883 18.703 1.00 86.12 88 ILE A CA 1
ATOM 684 C C . ILE A 1 88 ? -9.592 -2.095 17.851 1.00 86.12 88 ILE A C 1
ATOM 686 O O . ILE A 1 88 ? -10.326 -2.476 16.941 1.00 86.12 88 ILE A O 1
ATOM 690 N N . ILE A 1 89 ? -8.455 -2.714 18.155 1.00 87.06 89 ILE A N 1
ATOM 691 C CA . ILE A 1 89 ? -7.978 -3.941 17.513 1.00 87.06 89 ILE A CA 1
ATOM 692 C C . ILE A 1 89 ? -7.713 -5.004 18.575 1.00 87.06 89 ILE A C 1
ATOM 694 O O . ILE A 1 89 ? -7.257 -4.694 19.676 1.00 87.06 89 ILE A O 1
ATOM 698 N N . GLU A 1 90 ? -8.047 -6.247 18.245 1.00 80.81 90 GLU A N 1
ATOM 699 C CA . GLU A 1 90 ? -7.870 -7.408 19.119 1.00 80.81 90 GLU A CA 1
ATOM 700 C C . GLU A 1 90 ? -6.440 -7.950 19.039 1.00 80.81 90 GLU A C 1
ATOM 702 O O . GLU A 1 90 ? -5.782 -7.862 18.008 1.00 80.81 90 GLU A O 1
ATOM 707 N N . GLU A 1 91 ? -5.953 -8.540 20.129 1.00 71.62 91 GLU A N 1
ATOM 708 C CA . GLU A 1 91 ? -4.697 -9.289 20.130 1.00 71.62 91 GLU A CA 1
ATOM 709 C C . GLU A 1 91 ? -4.916 -10.631 19.422 1.00 71.62 91 GLU A C 1
ATOM 711 O O . GLU A 1 91 ? -5.250 -11.642 20.036 1.00 71.62 91 GLU A O 1
ATOM 716 N N . MET A 1 92 ? -4.785 -10.638 18.097 1.00 65.69 92 MET A N 1
ATOM 717 C CA . MET A 1 92 ? -4.664 -11.891 17.362 1.00 65.69 92 MET A CA 1
ATOM 718 C C . MET A 1 92 ? -3.241 -12.422 17.531 1.00 65.69 92 MET A C 1
ATOM 720 O O . MET A 1 92 ? -2.274 -11.716 17.245 1.00 65.69 92 MET A O 1
ATOM 724 N N . VAL A 1 93 ? -3.121 -13.669 17.995 1.00 55.72 93 VAL A N 1
ATOM 725 C CA . VAL A 1 93 ? -1.856 -14.406 17.947 1.00 55.72 93 VAL A CA 1
ATOM 726 C C . VAL A 1 93 ? -1.435 -14.489 16.483 1.00 55.72 93 VAL A C 1
ATOM 728 O O . VAL A 1 93 ? -2.242 -14.775 15.604 1.00 55.72 93 VAL A O 1
ATOM 731 N N . ASP A 1 94 ? -0.180 -14.139 16.257 1.00 60.75 94 ASP A N 1
ATOM 732 C CA . ASP A 1 94 ? 0.436 -13.842 14.975 1.00 60.75 94 ASP A CA 1
ATOM 733 C C . ASP A 1 94 ? 0.382 -15.044 14.006 1.00 60.75 94 ASP A C 1
ATOM 735 O O . ASP A 1 94 ? 1.336 -15.809 13.896 1.00 60.75 94 ASP A O 1
ATOM 739 N N . ASP A 1 95 ? -0.716 -15.212 13.262 1.00 55.75 95 ASP A N 1
ATOM 740 C CA . ASP A 1 95 ? -0.779 -16.082 12.073 1.00 55.75 95 ASP A CA 1
ATOM 741 C C . ASP A 1 95 ? -0.062 -15.392 10.888 1.00 55.75 95 ASP A C 1
ATOM 743 O O . ASP A 1 95 ? -0.579 -15.261 9.777 1.00 55.75 95 ASP A O 1
ATOM 747 N N . THR A 1 96 ? 1.167 -14.912 11.110 1.00 52.97 96 THR A N 1
ATOM 748 C CA . THR A 1 96 ? 2.002 -14.204 10.119 1.00 52.97 96 THR A CA 1
ATOM 749 C C . THR A 1 96 ? 2.520 -15.083 8.987 1.00 52.97 96 THR A C 1
ATOM 751 O O . THR A 1 96 ? 3.282 -14.619 8.140 1.00 52.97 96 THR A O 1
ATOM 754 N N . LEU A 1 97 ? 2.061 -16.330 8.901 1.00 48.75 97 LEU A N 1
ATOM 755 C CA . LEU A 1 97 ? 2.462 -17.269 7.860 1.00 48.75 97 LEU A CA 1
ATOM 756 C C . LEU A 1 97 ? 1.710 -17.108 6.528 1.00 48.75 97 LEU A C 1
ATOM 758 O O . LEU A 1 97 ? 2.114 -17.723 5.548 1.00 48.75 97 LEU A O 1
ATOM 762 N N . MET A 1 98 ? 0.656 -16.289 6.445 1.00 50.91 98 MET A N 1
ATOM 763 C CA . MET A 1 98 ? -0.232 -16.263 5.269 1.00 50.91 98 MET A CA 1
ATOM 764 C C . MET A 1 98 ? -0.094 -15.039 4.352 1.00 50.91 98 MET A C 1
ATOM 766 O O . MET A 1 98 ? -1.105 -14.579 3.832 1.00 50.91 98 MET A O 1
ATOM 770 N N . ASP A 1 99 ? 1.109 -14.482 4.155 1.00 51.91 99 ASP A N 1
ATOM 771 C CA . ASP A 1 99 ? 1.342 -13.599 2.991 1.00 51.91 99 ASP A CA 1
ATOM 772 C C . ASP A 1 99 ? 2.838 -13.355 2.698 1.00 51.91 99 ASP A C 1
ATOM 774 O O . ASP A 1 99 ? 3.269 -12.225 2.451 1.00 51.91 99 ASP A O 1
ATOM 778 N N . ALA A 1 100 ? 3.665 -14.398 2.820 1.00 48.00 100 ALA A N 1
ATOM 779 C CA . ALA A 1 100 ? 5.054 -14.382 2.344 1.00 48.00 100 ALA A CA 1
ATOM 780 C C . ALA A 1 100 ? 5.152 -14.694 0.834 1.00 48.00 100 ALA A C 1
ATOM 782 O O . ALA A 1 100 ? 6.240 -14.933 0.325 1.00 48.00 100 ALA A O 1
ATOM 783 N N . GLU A 1 101 ? 4.029 -14.664 0.111 1.00 46.56 101 GLU A N 1
ATOM 784 C CA . GLU A 1 101 ? 3.931 -14.913 -1.336 1.00 46.56 101 GLU A CA 1
ATOM 785 C C . GLU A 1 101 ? 4.345 -13.703 -2.200 1.00 46.56 101 GLU A C 1
ATOM 787 O O . GLU A 1 101 ? 4.125 -13.686 -3.401 1.00 46.56 101 GLU A O 1
ATOM 792 N N . GLY A 1 102 ? 4.960 -12.674 -1.609 1.00 49.09 102 GLY A N 1
ATOM 793 C CA . GLY A 1 102 ? 5.372 -11.457 -2.322 1.00 49.09 102 GLY A CA 1
ATOM 794 C C . GLY A 1 102 ? 6.878 -11.206 -2.376 1.00 49.09 102 GLY A C 1
ATOM 795 O O . GLY A 1 102 ? 7.287 -10.136 -2.822 1.00 49.09 102 GLY A O 1
ATOM 796 N N . LEU A 1 103 ? 7.697 -12.141 -1.888 1.00 45.72 103 LEU A N 1
ATOM 797 C CA . LEU A 1 103 ? 9.144 -12.148 -2.128 1.00 45.72 103 LEU A CA 1
ATOM 798 C C . LEU A 1 103 ? 9.478 -13.112 -3.269 1.00 45.72 103 LEU A C 1
ATOM 800 O O . LEU A 1 103 ? 10.460 -13.845 -3.191 1.00 45.72 103 LEU A O 1
ATOM 804 N N . GLU A 1 104 ? 8.656 -13.134 -4.321 1.00 50.22 104 GLU A N 1
ATOM 805 C CA . GLU A 1 104 ? 9.171 -13.569 -5.611 1.00 50.22 104 GLU A CA 1
ATOM 806 C C . GLU A 1 104 ? 10.299 -12.591 -5.951 1.00 50.22 104 GLU A C 1
ATOM 808 O O . GLU A 1 104 ? 10.082 -11.408 -6.231 1.00 50.22 104 GLU A O 1
ATOM 813 N N . GLU A 1 105 ? 11.534 -13.073 -5.802 1.00 48.97 105 GLU A N 1
ATOM 814 C CA . GLU A 1 105 ? 12.675 -12.596 -6.566 1.00 48.97 105 GLU A CA 1
ATOM 815 C C . GLU A 1 105 ? 12.281 -12.727 -8.039 1.00 48.97 105 GLU A C 1
ATOM 817 O O . GLU A 1 105 ? 12.580 -13.718 -8.699 1.00 48.97 105 GLU A O 1
ATOM 822 N N . ASP A 1 106 ? 11.533 -11.737 -8.527 1.00 53.22 106 ASP A N 1
ATOM 823 C CA . ASP A 1 106 ? 11.308 -11.507 -9.939 1.00 53.22 106 ASP A CA 1
ATOM 824 C C . ASP A 1 106 ? 12.696 -11.235 -10.519 1.00 53.22 106 ASP A C 1
ATOM 826 O O . ASP A 1 106 ? 13.187 -10.101 -10.531 1.00 53.22 106 ASP A O 1
ATOM 830 N N . GLU A 1 107 ? 13.345 -12.283 -11.020 1.00 56.53 107 GLU A N 1
ATOM 831 C CA . GLU A 1 107 ? 14.082 -12.128 -12.261 1.00 56.53 107 GLU A CA 1
ATOM 832 C C . GLU A 1 107 ? 13.123 -11.401 -13.199 1.00 56.53 107 GLU A C 1
ATOM 834 O O . GLU A 1 107 ? 12.151 -11.990 -13.666 1.00 56.53 107 GLU A O 1
ATOM 839 N N . GLU A 1 108 ? 13.311 -10.085 -13.355 1.00 64.12 108 GLU A N 1
ATOM 840 C CA . GLU A 1 108 ? 12.458 -9.266 -14.207 1.00 64.12 108 GLU A CA 1
ATOM 841 C C . GLU A 1 108 ? 12.390 -9.966 -15.557 1.00 64.12 108 GLU A C 1
ATOM 843 O O . GLU A 1 108 ? 13.397 -10.000 -16.272 1.00 64.12 108 GLU A O 1
ATOM 848 N N . ALA A 1 109 ? 11.241 -10.585 -15.854 1.00 72.69 109 ALA A N 1
ATOM 849 C CA . ALA A 1 109 ? 11.137 -11.469 -16.997 1.00 72.69 109 ALA A CA 1
ATOM 850 C C . ALA A 1 109 ? 11.598 -10.679 -18.220 1.00 72.69 109 ALA A C 1
ATOM 852 O O . ALA A 1 109 ? 11.119 -9.566 -18.456 1.00 72.69 109 ALA A O 1
ATOM 853 N N . GLU A 1 110 ? 12.553 -11.213 -18.984 1.00 77.81 110 GLU A N 1
ATOM 854 C CA . GLU A 1 110 ? 13.059 -10.531 -20.185 1.00 77.81 110 GLU A CA 1
ATOM 855 C C . GLU A 1 110 ? 11.894 -10.162 -21.129 1.00 77.81 110 GLU A C 1
ATOM 857 O O . GLU A 1 110 ? 11.930 -9.130 -21.792 1.00 77.81 110 GLU A O 1
ATOM 862 N N . GLU A 1 111 ? 10.791 -10.917 -21.078 1.00 83.38 111 GLU A N 1
ATOM 863 C CA . GLU A 1 111 ? 9.518 -10.599 -21.733 1.00 83.38 111 GLU A CA 1
ATOM 864 C C . GLU A 1 111 ? 8.867 -9.285 -21.250 1.00 83.38 111 GLU A C 1
ATOM 866 O O . GLU A 1 111 ? 8.362 -8.510 -22.065 1.00 83.38 111 GLU A O 1
ATOM 871 N N . GLU A 1 112 ? 8.870 -8.992 -19.942 1.00 84.12 112 GLU A N 1
ATOM 872 C CA . GLU A 1 112 ? 8.354 -7.729 -19.389 1.00 84.12 112 GLU A CA 1
ATOM 873 C C . GLU A 1 112 ? 9.224 -6.551 -19.848 1.00 84.12 112 GLU A C 1
ATOM 875 O O . GLU A 1 112 ? 8.707 -5.498 -20.237 1.00 84.12 112 GLU A O 1
ATOM 880 N N . VAL A 1 113 ? 10.545 -6.748 -19.872 1.00 86.50 113 VAL A N 1
ATOM 881 C CA . VAL A 1 113 ? 11.511 -5.761 -20.374 1.00 86.50 113 VAL A CA 1
ATOM 882 C C . VAL A 1 113 ? 11.264 -5.477 -21.854 1.00 86.50 113 VAL A C 1
ATOM 884 O O . VAL A 1 113 ? 11.107 -4.313 -22.233 1.00 86.50 113 VAL A O 1
ATOM 887 N N . ASP A 1 114 ? 11.169 -6.516 -22.682 1.00 86.25 114 ASP A N 1
ATOM 888 C CA . ASP A 1 114 ? 10.931 -6.385 -24.119 1.00 86.25 114 ASP A CA 1
ATOM 889 C C . ASP A 1 114 ? 9.572 -5.734 -24.407 1.00 86.25 114 ASP A C 1
ATOM 891 O O . ASP A 1 114 ? 9.469 -4.866 -25.280 1.00 86.25 114 ASP A O 1
ATOM 895 N N . LYS A 1 115 ? 8.537 -6.052 -23.621 1.00 89.00 115 LYS A N 1
ATOM 896 C CA . LYS A 1 115 ? 7.231 -5.391 -23.715 1.00 89.00 115 LYS A CA 1
ATOM 897 C C . LYS A 1 115 ? 7.343 -3.893 -23.444 1.00 89.00 115 LYS A C 1
ATOM 899 O O . LYS A 1 115 ? 6.891 -3.099 -24.271 1.00 89.00 115 LYS A O 1
ATOM 904 N N . VAL A 1 116 ? 7.978 -3.499 -22.338 1.00 87.38 116 VAL A N 1
ATOM 905 C CA . VAL A 1 116 ? 8.164 -2.085 -21.968 1.00 87.38 116 VAL A CA 1
ATOM 906 C C . VAL A 1 116 ? 8.983 -1.336 -23.019 1.00 87.38 116 VAL A C 1
ATOM 908 O O . VAL A 1 116 ? 8.628 -0.213 -23.382 1.00 87.38 116 VAL A O 1
ATOM 911 N N . LEU A 1 117 ? 10.039 -1.956 -23.550 1.00 87.50 117 LEU A N 1
ATOM 912 C CA . LEU A 1 117 ? 10.827 -1.393 -24.645 1.00 87.50 117 LEU A CA 1
ATOM 913 C C . LEU A 1 117 ? 9.981 -1.204 -25.900 1.00 87.50 117 LEU A C 1
ATOM 915 O O . LEU A 1 117 ? 10.009 -0.127 -26.493 1.00 87.50 117 LEU A O 1
ATOM 919 N N . SER A 1 118 ? 9.197 -2.215 -26.278 1.00 87.12 118 SER A N 1
ATOM 920 C CA . SER A 1 118 ? 8.317 -2.136 -27.440 1.00 87.12 118 SER A CA 1
ATOM 921 C C . SER A 1 118 ? 7.298 -1.007 -27.286 1.00 87.12 118 SER A C 1
ATOM 923 O O . SER A 1 118 ? 7.125 -0.222 -28.210 1.00 87.12 118 SER A O 1
ATOM 925 N N . ASP A 1 119 ? 6.676 -0.864 -26.115 1.00 86.81 119 ASP A N 1
ATOM 926 C CA . ASP A 1 119 ? 5.645 0.145 -25.870 1.00 86.81 119 ASP A CA 1
ATOM 927 C C . ASP A 1 119 ? 6.213 1.568 -25.921 1.00 86.81 119 ASP A C 1
ATOM 929 O O . ASP A 1 119 ? 5.602 2.455 -26.507 1.00 86.81 119 ASP A O 1
ATOM 933 N N . ILE A 1 120 ? 7.416 1.786 -25.386 1.00 85.06 120 ILE A N 1
ATOM 934 C CA . ILE A 1 120 ? 8.067 3.105 -25.402 1.00 85.06 120 ILE A CA 1
ATOM 935 C C . ILE A 1 120 ? 8.610 3.452 -26.794 1.00 85.06 120 ILE A C 1
ATOM 937 O O . ILE A 1 120 ? 8.569 4.611 -27.213 1.00 85.06 120 ILE A O 1
ATOM 941 N N . LEU A 1 121 ? 9.155 2.467 -27.513 1.00 82.06 121 LEU A N 1
ATOM 942 C CA . LEU A 1 121 ? 9.767 2.680 -28.825 1.00 82.06 121 LEU A CA 1
ATOM 943 C C . LEU A 1 121 ? 8.731 2.786 -29.952 1.00 82.06 121 LEU A C 1
ATOM 945 O O . LEU A 1 121 ? 9.007 3.479 -30.934 1.00 82.06 121 LEU A O 1
ATOM 949 N N . LYS A 1 122 ? 7.540 2.186 -29.802 1.00 76.25 122 LYS A N 1
ATOM 950 C CA . LYS A 1 122 ? 6.402 2.350 -30.731 1.00 76.25 122 LYS A CA 1
ATOM 951 C C . LYS A 1 122 ? 6.050 3.822 -30.958 1.00 76.25 122 LYS A C 1
ATOM 953 O O . LYS A 1 122 ? 5.813 4.212 -32.096 1.00 76.25 122 LYS A O 1
ATOM 958 N N . ASP A 1 123 ? 6.111 4.647 -29.914 1.00 67.25 123 ASP A N 1
ATOM 959 C CA . ASP A 1 123 ? 5.764 6.073 -29.998 1.00 67.25 123 ASP A CA 1
ATOM 960 C C . ASP A 1 123 ? 6.874 6.952 -30.606 1.00 67.25 123 ASP A C 1
ATOM 962 O O . ASP A 1 123 ? 6.635 8.111 -30.950 1.00 67.25 123 ASP A O 1
ATOM 966 N N . ARG A 1 124 ? 8.107 6.438 -30.732 1.00 65.19 124 ARG A N 1
ATOM 967 C CA . ARG A 1 124 ? 9.278 7.220 -31.180 1.00 65.19 124 ARG A CA 1
ATOM 968 C C . ARG A 1 124 ? 9.926 6.746 -32.474 1.00 65.19 124 ARG A C 1
ATOM 970 O O . ARG A 1 124 ? 10.759 7.472 -33.019 1.00 65.19 124 ARG A O 1
ATOM 977 N N . LEU A 1 125 ? 9.571 5.570 -32.981 1.00 57.00 125 LEU A N 1
ATOM 978 C CA . LEU A 1 125 ? 10.004 5.130 -34.302 1.00 57.00 125 LEU A CA 1
ATOM 979 C C . LEU A 1 125 ? 9.088 5.769 -35.359 1.00 57.00 125 LEU A C 1
ATOM 981 O O . LEU A 1 125 ? 7.890 5.490 -35.363 1.00 57.00 125 LEU A O 1
ATOM 985 N N . PRO A 1 126 ? 9.601 6.612 -36.280 1.00 49.59 126 PRO A N 1
ATOM 986 C CA . PRO A 1 126 ? 8.825 6.959 -37.462 1.00 49.59 126 PRO A CA 1
ATOM 987 C C . PRO A 1 126 ? 8.460 5.661 -38.191 1.00 49.59 126 PRO A C 1
ATOM 989 O O . PRO A 1 126 ? 9.260 4.723 -38.232 1.00 49.59 126 PRO A O 1
ATOM 992 N N . ALA A 1 127 ? 7.271 5.627 -38.793 1.00 51.09 127 ALA A N 1
ATOM 993 C CA . ALA A 1 127 ? 6.681 4.493 -39.511 1.00 51.09 127 ALA A CA 1
ATOM 994 C C . ALA A 1 127 ? 7.526 3.912 -40.678 1.00 51.09 127 ALA A C 1
ATOM 996 O O . ALA A 1 127 ? 7.024 3.123 -41.468 1.00 51.09 127 ALA A O 1
ATOM 997 N N . SER A 1 128 ? 8.807 4.270 -40.811 1.00 43.72 128 SER A N 1
ATOM 998 C CA . SER A 1 128 ? 9.740 3.740 -41.806 1.00 43.72 128 SER A CA 1
ATOM 999 C C . SER A 1 128 ? 10.617 2.579 -41.318 1.00 43.72 128 SER A C 1
ATOM 1001 O O . SER A 1 128 ? 11.440 2.098 -42.092 1.00 43.72 128 SER A O 1
ATOM 1003 N N . LYS A 1 129 ? 10.455 2.094 -40.078 1.00 48.72 129 LYS A N 1
ATOM 1004 C CA . LYS A 1 129 ? 11.128 0.864 -39.604 1.00 48.72 129 LYS A CA 1
ATOM 1005 C C . LYS A 1 129 ? 10.200 -0.195 -39.007 1.00 48.72 129 LYS A C 1
ATOM 1007 O O . LYS A 1 129 ? 10.673 -1.160 -38.427 1.00 48.72 129 LYS A O 1
ATOM 1012 N N . ALA A 1 130 ? 8.891 -0.073 -39.216 1.00 43.81 130 ALA A N 1
ATOM 1013 C CA . ALA A 1 130 ? 7.927 -1.133 -38.909 1.00 43.81 130 ALA A CA 1
ATOM 1014 C C . ALA A 1 130 ? 7.800 -2.148 -40.066 1.00 43.81 130 ALA A C 1
ATOM 1016 O O . ALA A 1 130 ? 6.703 -2.568 -40.417 1.00 43.81 130 ALA A O 1
ATOM 1017 N N . LYS A 1 131 ? 8.928 -2.507 -40.688 1.00 44.53 131 LYS A N 1
ATOM 1018 C CA . LYS A 1 131 ? 9.025 -3.681 -41.556 1.00 44.53 131 LYS A CA 1
ATOM 1019 C C . LYS A 1 131 ? 10.404 -4.315 -41.408 1.00 44.53 131 LYS A C 1
ATOM 1021 O O . LYS A 1 131 ? 11.247 -4.231 -42.290 1.00 44.53 131 LYS A O 1
ATOM 1026 N N . GLU A 1 132 ? 10.612 -4.932 -40.256 1.00 44.81 132 GLU A N 1
ATOM 1027 C CA . GLU A 1 132 ? 11.353 -6.193 -40.184 1.00 44.81 132 GLU A CA 1
ATOM 1028 C C . GLU A 1 132 ? 10.310 -7.314 -40.028 1.00 44.81 132 GLU A C 1
ATOM 1030 O O . GLU A 1 132 ? 10.316 -8.079 -39.074 1.00 44.81 132 GLU A O 1
ATOM 1035 N N . GLU A 1 133 ? 9.344 -7.362 -40.953 1.00 45.28 133 GLU A N 1
ATOM 1036 C CA . GLU A 1 133 ? 8.687 -8.625 -41.279 1.00 45.28 133 GLU A CA 1
ATOM 1037 C C . GLU A 1 133 ? 9.622 -9.359 -42.239 1.00 45.28 133 GLU A C 1
ATOM 1039 O O . GLU A 1 133 ? 9.918 -8.858 -43.325 1.00 45.28 133 GLU A O 1
ATOM 1044 N N . GLU A 1 134 ? 10.084 -10.517 -41.773 1.00 39.75 134 GLU A N 1
ATOM 1045 C CA . GLU A 1 134 ? 10.684 -11.605 -42.542 1.00 39.75 134 GLU A CA 1
ATOM 1046 C C . GLU A 1 134 ? 11.962 -11.246 -43.311 1.00 39.75 134 GLU A C 1
ATOM 1048 O O . GLU A 1 134 ? 11.989 -11.046 -44.525 1.00 39.75 134 GLU A O 1
ATOM 1053 N N . LEU A 1 135 ? 13.088 -11.300 -42.594 1.00 35.12 135 LEU A N 1
ATOM 1054 C CA . LEU A 1 135 ? 14.295 -11.839 -43.213 1.00 35.12 135 LEU A CA 1
ATOM 1055 C C . LEU A 1 135 ? 13.950 -13.269 -43.662 1.00 35.12 135 LEU A C 1
ATOM 1057 O O . LEU A 1 135 ? 13.613 -14.079 -42.791 1.00 35.12 135 LEU A O 1
ATOM 1061 N N . PRO A 1 136 ? 14.012 -13.614 -44.962 1.00 38.31 136 PRO A N 1
ATOM 1062 C CA . PRO A 1 136 ? 13.965 -15.011 -45.341 1.00 38.31 136 PRO A CA 1
ATOM 1063 C C . PRO A 1 136 ? 15.137 -15.678 -44.630 1.00 38.31 136 PRO A C 1
ATOM 1065 O O . PRO A 1 136 ? 16.292 -15.271 -44.786 1.00 38.31 136 PRO A O 1
ATOM 1068 N N . SER A 1 137 ? 14.811 -16.658 -43.788 1.00 35.62 137 SER A N 1
ATOM 1069 C CA . SER A 1 137 ? 15.776 -17.623 -43.289 1.00 35.62 137 SER A CA 1
ATOM 1070 C C . SER A 1 137 ? 16.548 -18.116 -44.503 1.00 35.62 137 SER A C 1
ATOM 1072 O O . SER A 1 137 ? 15.987 -18.784 -45.373 1.00 35.62 137 SER A O 1
ATOM 1074 N N . VAL A 1 138 ? 17.812 -17.709 -44.608 1.00 36.53 138 VAL A N 1
ATOM 1075 C CA . VAL A 1 138 ? 18.758 -18.353 -45.505 1.00 36.53 138 VAL A CA 1
ATOM 1076 C C . VAL A 1 138 ? 18.860 -19.769 -44.971 1.00 36.53 138 VAL A C 1
ATOM 1078 O O . VAL A 1 138 ? 19.546 -20.028 -43.981 1.00 36.53 138 VAL A O 1
ATOM 1081 N N . ALA A 1 139 ? 18.079 -20.655 -45.583 1.00 35.22 139 ALA A N 1
ATOM 1082 C CA . ALA A 1 139 ? 18.220 -22.079 -45.424 1.00 35.22 139 ALA A CA 1
ATOM 1083 C C . ALA A 1 139 ? 19.687 -22.405 -45.704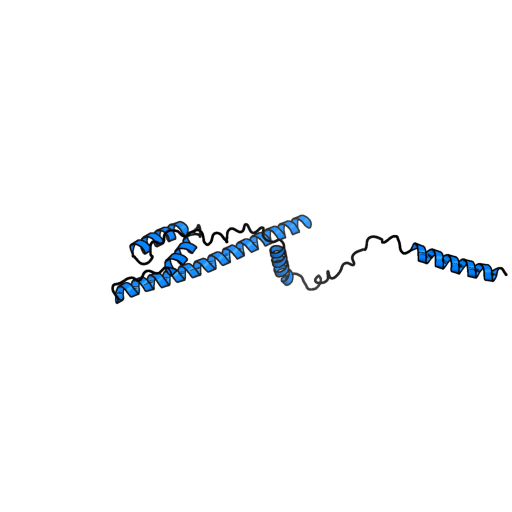 1.00 35.22 139 ALA A C 1
ATOM 1085 O O . ALA A 1 139 ? 20.228 -22.079 -46.763 1.00 35.22 139 ALA A O 1
ATOM 1086 N N . GLN A 1 140 ? 20.341 -22.990 -44.704 1.00 34.50 140 GLN A N 1
ATOM 1087 C CA . GLN A 1 140 ? 21.564 -23.735 -44.938 1.00 34.50 140 GLN A CA 1
ATOM 1088 C C . GLN A 1 140 ? 21.282 -24.793 -46.020 1.00 34.50 140 GLN A C 1
ATOM 1090 O O . GLN A 1 140 ? 20.152 -25.284 -46.089 1.00 34.50 140 GLN A O 1
ATOM 1095 N N . PRO A 1 141 ? 22.266 -25.105 -46.878 1.00 35.31 141 PRO A N 1
ATOM 1096 C CA . PRO A 1 141 ? 22.051 -25.911 -48.072 1.00 35.31 141 PRO A CA 1
ATOM 1097 C C . PRO A 1 141 ? 21.527 -27.300 -47.702 1.00 35.31 141 PRO A C 1
ATOM 1099 O O . PRO A 1 141 ? 22.178 -28.030 -46.955 1.00 35.31 141 PRO A O 1
ATOM 1102 N N . ALA A 1 142 ? 20.360 -27.662 -48.232 1.00 35.19 142 ALA A N 1
ATOM 1103 C CA . ALA A 1 142 ? 20.018 -29.058 -48.448 1.00 35.19 142 ALA A CA 1
ATOM 1104 C C . ALA A 1 142 ? 20.759 -29.483 -49.724 1.00 35.19 142 ALA A C 1
ATOM 1106 O O . ALA A 1 142 ? 20.361 -29.133 -50.829 1.00 35.19 142 ALA A O 1
ATOM 1107 N N . GLU A 1 143 ? 21.892 -30.151 -49.543 1.00 40.41 143 GLU A N 1
ATOM 1108 C CA . GLU A 1 143 ? 22.816 -30.595 -50.595 1.00 40.41 143 GLU A CA 1
ATOM 1109 C C . GLU A 1 143 ? 22.394 -31.924 -51.262 1.00 40.41 143 GLU A C 1
ATOM 1111 O O . GLU A 1 143 ? 23.229 -32.590 -51.856 1.00 40.41 143 GLU A O 1
ATOM 1116 N N . GLU A 1 144 ? 21.122 -32.339 -51.199 1.00 40.84 144 GLU A N 1
ATOM 1117 C CA . GLU A 1 144 ? 20.716 -33.692 -51.643 1.00 40.84 144 GLU A CA 1
ATOM 1118 C C . GLU A 1 144 ? 19.601 -33.751 -52.711 1.00 40.84 144 GLU A C 1
ATOM 1120 O O . GLU A 1 144 ? 19.249 -34.847 -53.126 1.00 40.84 144 GLU A O 1
ATOM 1125 N N . GLU A 1 1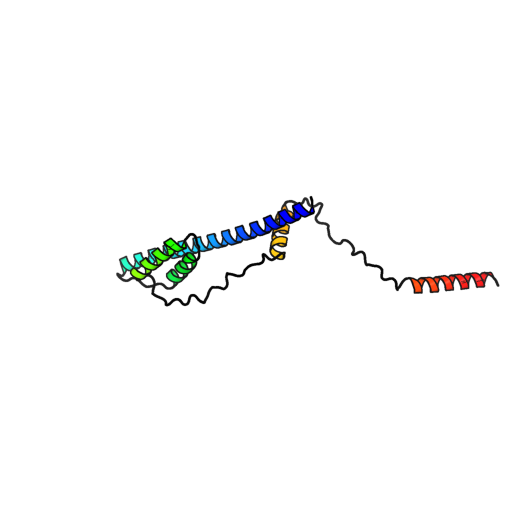45 ? 19.080 -32.627 -53.231 1.00 41.78 145 GLU A N 1
ATOM 1126 C CA . GLU A 1 145 ? 18.029 -32.657 -54.283 1.00 41.78 145 GLU A CA 1
ATOM 1127 C C . GLU A 1 145 ? 18.456 -32.122 -55.671 1.00 41.78 145 GLU A C 1
ATOM 1129 O O . GLU A 1 145 ? 17.692 -32.247 -56.622 1.00 41.78 145 GLU A O 1
ATOM 1134 N N . GLU A 1 146 ? 19.671 -31.581 -55.852 1.00 41.53 146 GLU A N 1
ATOM 1135 C CA . GLU A 1 146 ? 20.118 -31.067 -57.169 1.00 41.53 146 GLU A CA 1
ATOM 1136 C C . GLU A 1 146 ? 20.888 -32.082 -58.045 1.00 41.53 146 GLU A C 1
ATOM 1138 O O . GLU A 1 146 ? 21.135 -31.796 -59.221 1.00 41.53 146 GLU A O 1
ATOM 1143 N N . GLU A 1 147 ? 21.275 -33.255 -57.526 1.00 44.44 147 GLU A N 1
ATOM 1144 C CA . GLU A 1 147 ? 22.024 -34.255 -58.315 1.00 44.44 147 GLU A CA 1
ATOM 1145 C C . GLU A 1 147 ? 21.117 -35.097 -59.235 1.00 44.44 147 GLU A C 1
ATOM 1147 O O . GLU A 1 147 ? 21.476 -35.317 -60.396 1.00 44.44 147 GLU A O 1
ATOM 1152 N N . ASP A 1 148 ? 19.916 -35.482 -58.784 1.00 46.59 148 ASP A N 1
ATOM 1153 C CA . ASP A 1 148 ? 18.984 -36.302 -59.581 1.00 46.59 148 ASP A CA 1
ATOM 1154 C C . ASP A 1 148 ? 18.464 -35.551 -60.826 1.00 46.59 148 ASP A C 1
ATOM 1156 O O . ASP A 1 148 ? 18.410 -36.106 -61.929 1.00 46.59 148 ASP A O 1
ATOM 1160 N N . ASP A 1 149 ? 18.175 -34.251 -60.697 1.00 58.94 149 ASP A N 1
ATOM 1161 C CA . ASP A 1 149 ? 17.688 -33.419 -61.810 1.00 58.94 149 ASP A CA 1
ATOM 1162 C C . ASP A 1 149 ? 18.774 -33.159 -62.879 1.00 58.94 149 ASP A C 1
ATOM 1164 O O . ASP A 1 149 ? 18.475 -32.972 -64.067 1.00 58.94 149 ASP A O 1
ATOM 1168 N N . GLN A 1 150 ? 20.059 -33.178 -62.499 1.00 59.69 150 GLN A N 1
ATOM 1169 C CA . GLN A 1 150 ? 21.167 -33.006 -63.444 1.00 59.69 150 GLN A CA 1
ATOM 1170 C C . GLN A 1 150 ? 21.445 -34.274 -64.264 1.00 59.69 150 GLN A C 1
ATOM 1172 O O . GLN A 1 150 ? 21.740 -34.168 -65.464 1.00 59.69 150 GLN A O 1
ATOM 1177 N N . GLU A 1 151 ? 21.320 -35.469 -63.676 1.00 66.94 151 GLU A N 1
ATOM 1178 C CA . GLU A 1 151 ? 21.507 -36.731 -64.404 1.00 66.94 151 GLU A CA 1
ATOM 1179 C C . GLU A 1 151 ? 20.406 -36.977 -65.446 1.00 66.94 151 GLU A C 1
ATOM 1181 O O . GLU A 1 151 ? 20.719 -37.325 -66.595 1.00 66.94 151 GLU A O 1
ATOM 1186 N N . GLU A 1 152 ? 19.136 -36.717 -65.116 1.00 67.69 152 GLU A N 1
ATOM 1187 C CA . GLU A 1 152 ? 18.036 -36.847 -66.082 1.00 67.69 152 GLU A CA 1
ATOM 1188 C C . GLU A 1 152 ? 18.176 -35.860 -67.253 1.00 67.69 152 GLU A C 1
ATOM 1190 O O . GLU A 1 152 ? 17.976 -36.221 -68.424 1.00 67.69 152 GLU A O 1
ATOM 1195 N N . MET A 1 153 ? 18.602 -34.624 -66.975 1.00 71.06 153 MET A N 1
ATOM 1196 C CA . MET A 1 153 ? 18.811 -33.611 -68.011 1.00 71.06 153 MET A CA 1
ATOM 1197 C C . MET A 1 153 ? 19.973 -33.978 -68.953 1.00 71.06 153 MET A C 1
ATOM 1199 O O . MET A 1 153 ? 19.874 -33.799 -70.175 1.00 71.06 153 MET A O 1
ATOM 1203 N N . LEU A 1 154 ? 21.057 -34.557 -68.422 1.00 71.38 154 LEU A N 1
ATOM 1204 C CA . LEU A 1 154 ? 22.191 -35.045 -69.216 1.00 71.38 154 LEU A CA 1
ATOM 1205 C C . LEU A 1 154 ? 21.830 -36.274 -70.061 1.00 71.38 154 LEU A C 1
ATOM 1207 O O . LEU A 1 154 ? 22.259 -36.364 -71.218 1.00 71.38 154 LEU A O 1
ATOM 1211 N N . ALA A 1 155 ? 21.016 -37.194 -69.539 1.00 79.25 155 ALA A N 1
ATOM 1212 C CA . ALA A 1 155 ? 20.515 -38.343 -70.294 1.00 79.25 155 ALA A CA 1
ATOM 1213 C C . ALA A 1 155 ? 19.641 -37.903 -71.482 1.00 79.25 155 ALA A C 1
ATOM 1215 O O . ALA A 1 155 ? 19.809 -38.391 -72.606 1.00 79.25 155 ALA A O 1
ATOM 1216 N N . GLN A 1 156 ? 18.776 -36.905 -71.273 1.00 78.12 156 GLN A N 1
ATOM 1217 C CA . GLN A 1 156 ? 17.935 -36.347 -72.332 1.00 78.12 156 GLN A CA 1
ATOM 1218 C C . GLN A 1 156 ? 18.763 -35.645 -73.426 1.00 78.12 156 GLN A C 1
ATOM 1220 O O . GLN A 1 156 ? 18.443 -35.747 -74.616 1.00 78.12 156 GLN A O 1
ATOM 1225 N N . MET A 1 157 ? 19.865 -34.977 -73.059 1.00 73.81 157 MET A N 1
ATOM 1226 C CA . MET A 1 157 ? 20.791 -34.386 -74.032 1.00 73.81 157 MET A CA 1
ATOM 1227 C C . MET A 1 157 ? 21.575 -35.441 -74.827 1.00 73.81 157 MET A C 1
ATOM 1229 O O . MET A 1 157 ? 21.762 -35.266 -76.033 1.00 73.81 157 MET A O 1
ATOM 1233 N N . ARG A 1 158 ? 21.970 -36.564 -74.211 1.00 77.12 158 ARG A N 1
ATOM 1234 C CA . ARG A 1 158 ? 22.641 -37.675 -74.917 1.00 77.12 158 ARG A CA 1
ATOM 1235 C C . ARG A 1 158 ? 21.729 -38.344 -75.950 1.00 77.12 158 ARG A C 1
ATOM 1237 O O . ARG A 1 158 ? 22.159 -38.532 -77.086 1.00 77.12 158 ARG A O 1
ATOM 1244 N N . GLY A 1 159 ? 20.463 -38.600 -75.613 1.00 80.00 159 GLY A N 1
ATOM 1245 C CA . GLY A 1 159 ? 19.499 -39.193 -76.552 1.00 80.00 159 GLY A CA 1
ATOM 1246 C C . GLY A 1 159 ? 19.221 -38.314 -77.780 1.00 80.00 159 GLY A C 1
ATOM 1247 O O . GLY A 1 159 ? 19.109 -38.814 -78.900 1.00 80.00 159 GLY A O 1
ATOM 1248 N N . ARG A 1 160 ? 19.188 -36.984 -77.606 1.00 76.12 160 ARG A N 1
ATOM 1249 C CA . ARG A 1 160 ? 19.057 -36.037 -78.730 1.00 76.12 160 ARG A CA 1
ATOM 1250 C C . ARG A 1 160 ? 20.283 -36.029 -79.647 1.00 76.12 160 ARG A C 1
ATOM 1252 O O . ARG A 1 160 ? 20.130 -35.851 -80.852 1.00 76.12 160 ARG A O 1
ATOM 1259 N N . LEU A 1 161 ? 21.483 -36.222 -79.097 1.00 73.88 161 LEU A N 1
ATOM 1260 C CA . LEU A 1 161 ? 22.724 -36.261 -79.876 1.00 73.88 161 LEU A CA 1
ATOM 1261 C C . LEU A 1 161 ? 22.883 -37.570 -80.664 1.00 73.88 161 LEU A C 1
ATOM 1263 O O . LEU A 1 161 ? 23.390 -37.538 -81.783 1.00 73.88 161 LEU A O 1
ATOM 1267 N N . GLU A 1 162 ? 22.417 -38.703 -80.134 1.00 75.00 162 GLU A N 1
ATOM 1268 C CA . GLU A 1 162 ? 22.419 -39.979 -80.866 1.00 75.00 162 GLU A CA 1
ATOM 1269 C C . GLU A 1 162 ? 21.428 -39.988 -82.035 1.00 75.00 162 GLU A C 1
ATOM 1271 O O . GLU A 1 162 ? 21.761 -40.485 -83.110 1.00 75.00 162 GLU A O 1
ATOM 1276 N N . ALA A 1 163 ? 20.264 -39.348 -81.883 1.00 73.62 163 ALA A N 1
ATOM 1277 C CA . ALA A 1 163 ? 19.284 -39.204 -82.962 1.00 73.62 163 ALA A CA 1
ATOM 1278 C C . ALA A 1 163 ? 19.786 -38.352 -84.148 1.00 73.62 163 ALA A C 1
ATOM 1280 O O . ALA A 1 163 ? 19.262 -38.468 -85.250 1.00 73.62 163 ALA A O 1
ATOM 1281 N N . LEU A 1 164 ? 20.806 -37.511 -83.936 1.00 69.19 164 LEU A N 1
ATOM 1282 C CA . LEU A 1 164 ? 21.465 -36.712 -84.980 1.00 69.19 164 LEU A CA 1
ATOM 1283 C C . LEU A 1 164 ? 22.671 -37.420 -85.617 1.00 69.19 164 LEU A C 1
ATOM 1285 O O . LEU A 1 164 ? 23.285 -36.876 -86.535 1.00 69.19 164 LEU A O 1
ATOM 1289 N N . LYS A 1 165 ? 23.036 -38.605 -85.116 1.00 64.75 165 LYS A N 1
ATOM 1290 C CA . LYS A 1 165 ? 24.180 -39.394 -85.589 1.00 64.75 165 LYS A CA 1
ATOM 1291 C C . LYS A 1 165 ? 23.765 -40.650 -86.374 1.00 64.75 165 LYS A C 1
ATOM 1293 O O . LYS A 1 165 ? 24.647 -41.409 -86.776 1.00 64.75 165 LYS A O 1
ATOM 1298 N N . SER A 1 166 ? 22.463 -40.853 -86.601 1.00 55.06 166 SER A N 1
ATOM 1299 C CA . SER A 1 166 ? 21.906 -41.867 -87.510 1.00 55.06 166 SER A CA 1
ATOM 1300 C C . SER A 1 166 ? 21.390 -41.253 -88.803 1.00 55.06 166 SER A C 1
ATOM 1302 O O . SER A 1 166 ? 20.933 -40.092 -88.776 1.00 55.06 166 SER A O 1
#

Sequence (166 aa):
MAKQANQEVRIFARELIRVRKQSNRLHTSKAQLNSVQMQVNEAFSVRKIEGSIKASTGIMKDVNSLVRLPELTGTMRELSSELMKAGIIEEMVDDTLMDAEGLEEDEEAEEEVDKVLSDILKDRLPASKAKEEELPSVAQPAEEEEEDDQEEMLAQMRGRLEALKS

Foldseek 3Di:
DVVVVVVVLLVVLVVVVVVVVVVVLVVVLVVLVVVLVVLVVVQVVCCVVVVDGDADPSSVVSLVSQCPPPVCVVVSVVVNVVCCVVVNHDPDDDPVVPPPVPPPPPPVPVVSSVVSVCVVVVVVDDPPPVPPPDPDPPPDDPPPPPPVVVVVVVVVVVVVVVVVVD

Organism: Epicoccum nigrum (NCBI:txid105696)

Secondary structure (DSSP, 8-state):
-HHHHHHHHHHHHHHHHHHHHHHHHHHHHHHHHHHHHHHHHHHHHHHHHHS-PPP-HHHHHHHHHHHTSTTTHHHHHHHHHHHHHTTSS------TTS--TT-------HHHHHHHHHHHHHTTS-TTS---------PPP-TTSHHHHHHHHHHHHHHHHHHT--

InterPro domains:
  IPR005024 Snf7 family [PF03357] (3-138)
  IPR005024 Snf7 family [PTHR10476] (2-165)

Radius of gyration: 35.37 Å; chains: 1; bounding box: 52×51×112 Å

pLDDT: mean 74.71, std 18.03, range [34.5, 94.5]